Protein AF-A0A7V9BR42-F1 (afdb_monomer)

Secondary structure (DSSP, 8-state):
-------------HHHHHHHHHHHHHTT-PPPP----HHHHHHHHHHHHHHHHHHHHHHHHHHHHHHHHHSTT---SS--HHHHHHHHHH----SHHHHHHHHHHHHHHHHHHHHHHHHHHHHHHHHHHHHHHT-SGGGSTT--HHHHHHHHHHHS-GGG-SSTT-

Structure (mmCIF, N/CA/C/O backbone):
data_AF-A0A7V9BR42-F1
#
_entry.id   AF-A0A7V9BR42-F1
#
loop_
_atom_site.group_PDB
_atom_site.id
_atom_site.type_symbol
_atom_site.label_atom_id
_atom_site.label_alt_id
_atom_site.label_comp_id
_atom_site.label_asym_id
_atom_site.label_entity_id
_atom_site.label_seq_id
_atom_site.pdbx_PDB_ins_code
_atom_site.Cartn_x
_atom_site.Cartn_y
_atom_site.Cartn_z
_atom_site.occupancy
_atom_site.B_iso_or_equiv
_atom_site.auth_seq_id
_atom_site.auth_comp_id
_atom_site.auth_asym_id
_atom_site.auth_atom_id
_atom_site.pdbx_PDB_model_num
ATOM 1 N N . MET A 1 1 ? 36.605 34.812 -10.909 1.00 37.91 1 MET A N 1
ATOM 2 C CA . MET A 1 1 ? 36.273 33.562 -11.626 1.00 37.91 1 MET A CA 1
ATOM 3 C C . MET A 1 1 ? 35.391 32.730 -10.711 1.00 37.91 1 MET A C 1
ATOM 5 O O . MET A 1 1 ? 35.832 32.414 -9.617 1.00 37.91 1 MET A O 1
ATOM 9 N N . ARG A 1 2 ? 34.124 32.494 -11.071 1.00 37.53 2 ARG A N 1
ATOM 10 C CA . ARG A 1 2 ? 33.211 31.653 -10.279 1.00 37.53 2 ARG A CA 1
ATOM 11 C C . ARG A 1 2 ? 33.399 30.205 -10.721 1.00 37.53 2 ARG A C 1
ATOM 13 O O . ARG A 1 2 ? 33.076 29.878 -11.857 1.00 37.53 2 ARG A O 1
ATOM 20 N N . GLU A 1 3 ? 33.944 29.373 -9.842 1.00 40.84 3 GLU A N 1
ATOM 21 C CA . GLU A 1 3 ? 34.016 27.928 -10.050 1.00 40.84 3 GLU A CA 1
ATOM 22 C C . GLU A 1 3 ? 32.605 27.335 -10.044 1.00 40.84 3 GLU A C 1
ATOM 24 O O . GLU A 1 3 ? 31.867 27.430 -9.060 1.00 40.84 3 GLU A O 1
ATOM 29 N N . LEU A 1 4 ? 32.221 26.728 -11.165 1.00 46.78 4 LEU A N 1
ATOM 30 C CA . LEU A 1 4 ? 31.007 25.932 -11.258 1.00 46.78 4 LEU A CA 1
ATOM 31 C C . LEU A 1 4 ? 31.305 24.559 -10.648 1.00 46.78 4 LEU A C 1
ATOM 33 O O . LEU A 1 4 ? 31.959 23.709 -11.249 1.00 46.78 4 LEU A O 1
ATOM 37 N N . SER A 1 5 ? 30.868 24.382 -9.402 1.00 48.34 5 SER A N 1
ATOM 38 C CA . SER A 1 5 ? 31.001 23.130 -8.660 1.00 48.34 5 SER A CA 1
ATOM 39 C C . SER A 1 5 ? 30.20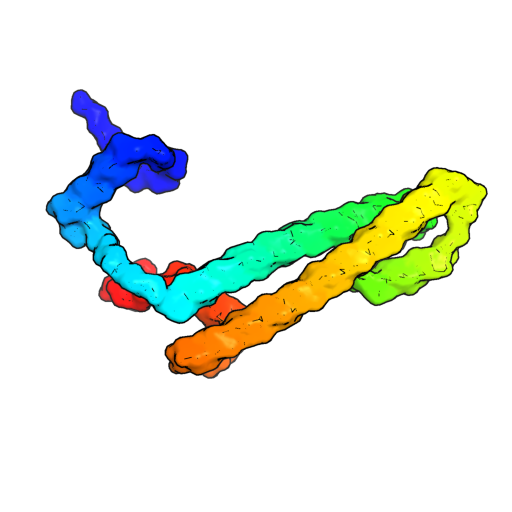0 22.009 -9.330 1.00 48.34 5 SER A C 1
ATOM 41 O O . SER A 1 5 ? 29.009 22.159 -9.601 1.00 48.34 5 SER A O 1
ATOM 43 N 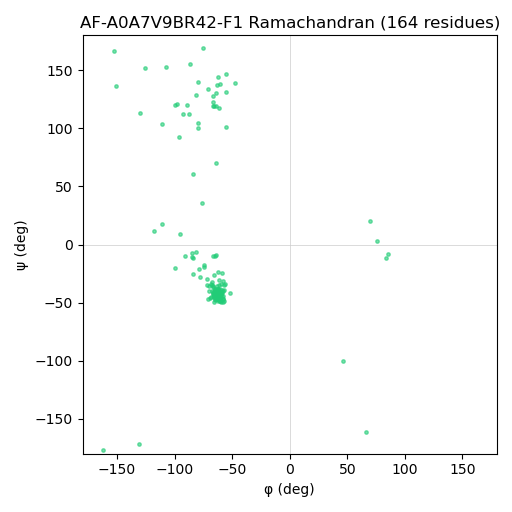N . ARG A 1 6 ? 30.845 20.853 -9.537 1.00 48.53 6 ARG A N 1
ATOM 44 C CA . ARG A 1 6 ? 30.272 19.604 -10.081 1.00 48.53 6 ARG A CA 1
ATOM 45 C C . ARG A 1 6 ? 29.421 18.843 -9.046 1.00 48.53 6 ARG A C 1
ATOM 47 O O . ARG A 1 6 ? 29.470 17.620 -8.967 1.00 48.53 6 ARG A O 1
ATOM 54 N N . GLY A 1 7 ? 28.706 19.556 -8.181 1.00 42.53 7 GLY A N 1
ATOM 55 C CA . GLY A 1 7 ? 27.894 18.971 -7.115 1.00 42.53 7 GLY A CA 1
ATOM 56 C C . GLY A 1 7 ? 26.424 18.925 -7.513 1.00 42.53 7 GLY A C 1
ATOM 57 O O . GLY A 1 7 ? 25.827 19.973 -7.743 1.00 42.53 7 GLY A O 1
ATOM 58 N N . GLY A 1 8 ? 25.835 17.725 -7.558 1.00 51.38 8 GLY A N 1
ATOM 59 C CA . GLY A 1 8 ? 24.421 17.469 -7.863 1.00 51.38 8 GLY A CA 1
ATOM 60 C C . GLY A 1 8 ? 23.453 18.060 -6.835 1.00 51.38 8 GLY A C 1
ATOM 61 O O . GLY A 1 8 ? 22.810 17.343 -6.072 1.00 51.38 8 GLY A O 1
ATOM 62 N N . ARG A 1 9 ? 23.341 19.386 -6.803 1.00 46.53 9 ARG A N 1
ATOM 63 C CA . ARG A 1 9 ? 22.352 20.116 -6.015 1.00 46.53 9 ARG A CA 1
ATOM 64 C C . ARG A 1 9 ? 21.201 20.460 -6.955 1.00 46.53 9 ARG A C 1
ATOM 66 O O . ARG A 1 9 ? 21.428 21.095 -7.977 1.00 46.53 9 ARG A O 1
ATOM 73 N N . ARG A 1 10 ? 19.983 20.002 -6.633 1.00 49.81 10 ARG A N 1
ATOM 74 C CA . ARG A 1 10 ? 18.762 20.282 -7.413 1.00 49.81 10 ARG A CA 1
ATOM 75 C C . ARG A 1 10 ? 18.596 21.795 -7.567 1.00 49.81 10 ARG A C 1
ATOM 77 O O . ARG A 1 10 ? 18.182 22.467 -6.624 1.00 49.81 10 ARG A O 1
ATOM 84 N N . LYS A 1 11 ? 18.957 22.309 -8.737 1.00 48.50 11 LYS A N 1
ATOM 85 C CA . LYS A 1 11 ? 18.867 23.712 -9.118 1.00 48.50 11 LYS A CA 1
ATOM 86 C C . LYS A 1 11 ? 18.167 23.724 -10.475 1.00 48.50 11 LYS A C 1
ATOM 88 O O . LYS A 1 11 ? 18.645 23.100 -11.416 1.00 48.50 11 LYS A O 1
ATOM 93 N N . ASN A 1 12 ? 16.953 24.271 -10.491 1.00 54.38 12 ASN A N 1
ATOM 94 C CA . ASN A 1 12 ? 15.955 24.059 -11.547 1.00 54.38 12 ASN A CA 1
ATOM 95 C C . ASN A 1 12 ? 15.703 25.324 -12.390 1.00 54.38 12 ASN A C 1
ATOM 97 O O . ASN A 1 12 ? 14.663 25.420 -13.039 1.00 54.38 12 ASN A O 1
ATOM 101 N N . ASP A 1 13 ? 16.587 26.323 -12.362 1.00 66.56 13 ASP A N 1
ATOM 102 C CA . ASP A 1 13 ? 16.454 27.497 -13.220 1.00 66.56 13 ASP A CA 1
ATOM 103 C C . ASP A 1 13 ? 16.954 27.210 -14.644 1.00 66.56 13 ASP A C 1
ATOM 105 O O . ASP A 1 13 ? 17.951 26.524 -14.867 1.00 66.56 13 ASP A O 1
ATOM 109 N N . VAL A 1 14 ? 16.216 27.731 -15.630 1.00 54.91 14 VAL A N 1
ATOM 110 C CA . VAL A 1 14 ? 16.399 27.456 -17.068 1.00 54.91 14 VAL A CA 1
ATOM 111 C C . VAL A 1 14 ? 17.821 27.773 -17.544 1.00 54.91 14 VAL A C 1
ATOM 113 O O . VAL A 1 14 ? 18.352 27.076 -18.406 1.00 54.91 14 VAL A O 1
ATOM 116 N N . ILE A 1 15 ? 18.449 28.798 -16.959 1.00 65.06 15 ILE A N 1
ATOM 117 C CA . ILE A 1 15 ? 19.809 29.227 -17.302 1.00 65.06 15 ILE A CA 1
ATOM 118 C C . ILE A 1 15 ? 20.836 28.182 -16.854 1.00 65.06 15 ILE A C 1
ATOM 120 O O . ILE A 1 15 ? 21.680 27.786 -17.657 1.00 65.06 15 ILE A O 1
ATOM 124 N N . ASP A 1 16 ? 20.734 27.674 -15.624 1.00 68.25 16 ASP A N 1
ATOM 125 C CA . ASP A 1 16 ? 21.635 26.630 -15.128 1.00 68.25 16 ASP A CA 1
ATOM 126 C C . ASP A 1 16 ? 21.407 25.294 -15.855 1.00 68.25 16 ASP A C 1
ATOM 128 O O . ASP A 1 16 ? 22.369 24.581 -16.143 1.00 68.25 16 ASP A O 1
ATOM 132 N N . ALA A 1 17 ? 20.163 24.975 -16.236 1.00 62.31 17 ALA A N 1
ATOM 133 C CA . ALA A 1 17 ? 19.859 23.794 -17.046 1.00 62.31 17 ALA A CA 1
ATOM 134 C C . ALA A 1 17 ? 20.491 23.871 -18.448 1.00 62.31 17 ALA A C 1
ATOM 136 O O . ALA A 1 17 ? 21.108 22.905 -18.902 1.00 62.31 17 ALA A O 1
ATOM 137 N N . ALA A 1 18 ? 20.389 25.025 -19.118 1.00 65.69 18 ALA A N 1
ATOM 138 C CA . ALA A 1 18 ? 21.005 25.252 -20.425 1.00 65.69 18 ALA A CA 1
ATOM 139 C C . ALA A 1 18 ? 22.541 25.266 -20.343 1.00 65.69 18 ALA A C 1
ATOM 141 O O . ALA A 1 18 ? 23.212 24.690 -21.204 1.00 65.69 18 ALA A O 1
ATOM 142 N N . ALA A 1 19 ? 23.106 25.865 -19.291 1.00 68.94 19 ALA A N 1
ATOM 143 C CA . ALA A 1 19 ? 24.544 25.863 -19.046 1.00 68.94 19 ALA A CA 1
ATOM 144 C C . ALA A 1 19 ? 25.073 24.445 -18.773 1.00 68.94 19 ALA A C 1
ATOM 146 O O . ALA A 1 19 ? 26.044 24.028 -19.401 1.00 68.94 19 ALA A O 1
ATOM 147 N N . ALA A 1 20 ? 24.409 23.669 -17.911 1.00 63.91 20 ALA A N 1
ATOM 148 C CA . ALA A 1 20 ? 24.774 22.281 -17.633 1.00 63.91 20 ALA A CA 1
ATOM 149 C C . ALA A 1 20 ? 24.662 21.390 -18.881 1.00 63.91 20 ALA A C 1
ATOM 151 O O . ALA A 1 20 ? 25.559 20.589 -19.141 1.00 63.91 20 ALA A O 1
ATOM 152 N N . ALA A 1 21 ? 23.605 21.560 -19.684 1.00 62.66 21 ALA A N 1
ATOM 153 C CA . ALA A 1 21 ? 23.437 20.839 -20.945 1.00 62.66 21 ALA A CA 1
ATOM 154 C C . ALA A 1 21 ? 24.542 21.182 -21.956 1.00 62.66 21 ALA A C 1
ATOM 156 O O . ALA A 1 21 ? 25.097 20.287 -22.588 1.00 62.66 21 ALA A O 1
ATOM 157 N N . SER A 1 22 ? 24.902 22.464 -22.068 1.00 66.06 22 SER A N 1
ATOM 158 C CA . SER A 1 22 ? 25.955 22.928 -22.980 1.00 66.06 22 SER A CA 1
ATOM 159 C C . SER A 1 22 ? 27.333 22.415 -22.560 1.00 66.06 22 SER A C 1
ATOM 161 O O . SER A 1 22 ? 28.097 21.950 -23.400 1.00 66.06 22 SER A O 1
ATOM 163 N N . VAL A 1 23 ? 27.637 22.435 -21.258 1.00 70.06 23 VAL A N 1
ATOM 164 C CA . VAL A 1 23 ? 28.885 21.883 -20.704 1.00 70.06 23 VAL A CA 1
ATOM 165 C C . VAL A 1 23 ? 28.964 20.371 -20.924 1.00 70.06 23 VAL A C 1
ATOM 167 O O . VAL A 1 23 ? 30.007 19.883 -21.350 1.00 70.06 23 VAL A O 1
ATOM 170 N N . ALA A 1 24 ? 27.873 19.631 -20.700 1.00 61.41 24 ALA A N 1
ATOM 171 C CA . ALA A 1 24 ? 27.836 18.193 -20.967 1.00 61.41 24 ALA A CA 1
ATOM 172 C C . ALA A 1 24 ? 28.016 17.882 -22.465 1.00 61.41 24 ALA A C 1
ATOM 174 O O . ALA A 1 24 ? 28.773 16.983 -22.819 1.00 61.41 24 ALA A O 1
ATOM 175 N N . ALA A 1 25 ? 27.375 18.653 -23.351 1.00 63.56 25 ALA A N 1
ATOM 176 C CA . ALA A 1 25 ? 27.495 18.488 -24.802 1.00 63.56 25 ALA A CA 1
ATOM 177 C C . ALA A 1 25 ? 28.911 18.772 -25.314 1.00 63.56 25 ALA A C 1
ATOM 179 O O . ALA A 1 25 ? 29.443 17.996 -26.103 1.00 63.56 25 ALA A O 1
ATOM 180 N N . LEU A 1 26 ? 29.541 19.845 -24.832 1.00 70.38 26 LEU A N 1
ATOM 181 C CA . LEU A 1 26 ? 30.905 20.218 -25.214 1.00 70.38 26 LEU A CA 1
ATOM 182 C C . LEU A 1 26 ? 31.967 19.284 -24.614 1.00 70.38 26 LEU A C 1
ATOM 184 O O . LEU A 1 26 ? 33.017 19.094 -25.219 1.00 70.38 26 LEU A O 1
ATOM 188 N N . GLY A 1 27 ? 31.700 18.696 -23.444 1.00 67.31 27 GLY A N 1
ATOM 189 C CA . GLY A 1 27 ? 32.598 17.751 -22.774 1.00 67.31 27 GLY A CA 1
ATOM 190 C C . GLY A 1 27 ? 32.530 16.313 -23.297 1.00 67.31 27 GLY A C 1
ATOM 191 O O . GLY A 1 27 ? 33.325 15.489 -22.863 1.00 67.31 27 GLY A O 1
ATOM 192 N N . GLY A 1 28 ? 31.596 15.995 -24.202 1.00 61.41 28 GLY A N 1
ATOM 193 C CA . GLY A 1 28 ? 31.358 14.620 -24.665 1.00 61.41 28 GLY A CA 1
ATOM 194 C C . GLY A 1 28 ? 30.593 13.736 -23.668 1.00 61.41 28 GLY A C 1
ATOM 195 O O . GLY A 1 28 ? 30.325 12.576 -23.967 1.00 61.41 28 GLY A O 1
ATOM 196 N N . ASP A 1 29 ? 30.178 14.296 -22.530 1.00 59.62 29 ASP A N 1
ATOM 197 C CA . ASP A 1 29 ? 29.438 13.623 -21.452 1.00 59.62 29 ASP A CA 1
ATOM 198 C C . ASP A 1 29 ? 27.911 13.810 -21.575 1.00 59.62 29 ASP A C 1
ATOM 200 O O . ASP A 1 29 ? 27.140 13.494 -20.661 1.00 59.62 29 ASP A O 1
ATOM 204 N N . ALA A 1 30 ? 27.436 14.366 -22.693 1.00 59.38 30 ALA A N 1
ATOM 205 C CA . ALA A 1 30 ? 26.011 14.512 -22.943 1.00 59.38 30 ALA A CA 1
ATOM 206 C C . ALA A 1 30 ? 25.350 13.140 -23.089 1.00 59.38 30 ALA A C 1
ATOM 208 O O . ALA A 1 30 ? 25.629 12.369 -24.008 1.00 59.38 30 ALA A O 1
ATOM 209 N N . ASN A 1 31 ? 24.395 12.865 -22.201 1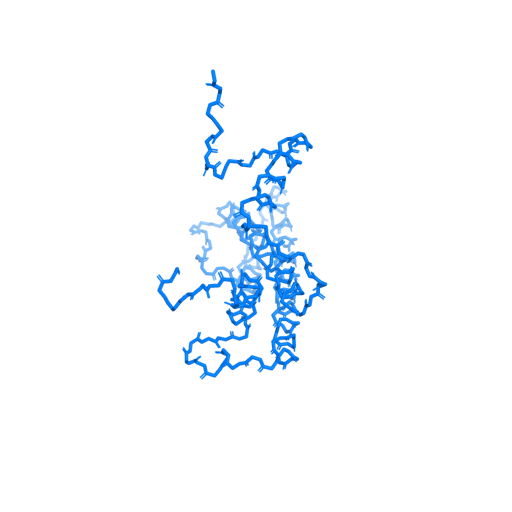.00 58.66 31 ASN A N 1
ATOM 210 C CA . ASN A 1 31 ? 23.522 11.712 -22.346 1.00 58.66 31 ASN A CA 1
ATOM 211 C C . ASN A 1 31 ? 22.672 11.875 -23.609 1.00 58.66 31 ASN A C 1
ATOM 213 O O . ASN A 1 31 ? 21.872 12.805 -23.709 1.00 58.66 31 ASN A O 1
ATOM 217 N N . VAL A 1 32 ? 22.810 10.940 -24.550 1.00 62.66 32 VAL A N 1
ATOM 218 C CA . VAL A 1 32 ? 21.953 10.888 -25.739 1.00 62.66 32 VAL A CA 1
ATOM 219 C C . VAL A 1 32 ? 20.505 10.688 -25.289 1.00 62.66 32 VAL A C 1
ATOM 221 O O . VAL A 1 32 ? 20.174 9.656 -24.695 1.00 62.66 32 VAL A O 1
ATOM 224 N N . VAL A 1 33 ? 19.650 11.669 -25.585 1.00 61.94 33 VAL A N 1
ATOM 225 C CA . VAL A 1 33 ? 18.198 11.558 -25.409 1.00 61.94 33 VAL A CA 1
ATOM 226 C C . VAL A 1 33 ? 17.693 10.517 -26.394 1.00 61.94 33 VAL A C 1
ATOM 228 O O . VAL A 1 33 ? 17.915 10.643 -27.597 1.00 61.94 33 VAL A O 1
ATOM 231 N N . VAL A 1 34 ? 17.034 9.478 -25.891 1.00 63.12 34 VAL A N 1
ATOM 232 C CA . VAL A 1 34 ? 16.440 8.436 -26.731 1.00 63.12 34 VAL A CA 1
ATOM 233 C C . VAL A 1 34 ? 14.975 8.274 -26.406 1.00 63.12 34 VAL A C 1
ATOM 235 O O . VAL A 1 34 ? 14.547 8.601 -25.301 1.00 63.12 34 VAL A O 1
ATOM 238 N N . ALA A 1 35 ? 14.230 7.833 -27.420 1.00 69.44 35 ALA A N 1
ATOM 239 C CA . ALA A 1 35 ? 12.815 7.541 -27.324 1.00 69.44 35 ALA A CA 1
ATOM 240 C C . ALA A 1 35 ? 12.520 6.690 -26.085 1.00 69.44 35 ALA A C 1
ATOM 242 O O . ALA A 1 35 ? 13.280 5.783 -25.737 1.00 69.44 35 ALA A O 1
ATOM 243 N N . GLU A 1 36 ? 11.419 7.025 -25.421 1.00 78.94 36 GLU A N 1
ATOM 244 C CA . GLU A 1 36 ? 10.944 6.287 -24.261 1.00 78.94 36 GLU A CA 1
ATOM 245 C C . GLU A 1 36 ? 10.651 4.831 -24.644 1.00 78.94 36 GLU A C 1
ATOM 247 O O . GLU A 1 36 ? 10.100 4.554 -25.710 1.00 78.94 36 GLU A O 1
ATOM 252 N N . ASP A 1 37 ? 11.035 3.902 -23.768 1.00 85.88 37 ASP A N 1
ATOM 253 C CA . ASP A 1 37 ? 10.882 2.463 -23.972 1.00 85.88 37 ASP A CA 1
ATOM 254 C C . ASP A 1 37 ? 10.251 1.787 -22.738 1.00 85.88 37 ASP A C 1
ATOM 256 O O . ASP A 1 37 ? 9.813 2.440 -21.782 1.00 85.88 37 ASP A O 1
ATOM 260 N N . LEU A 1 38 ? 10.210 0.451 -22.734 1.00 89.81 38 LEU A N 1
ATOM 261 C CA . LEU A 1 38 ? 9.661 -0.330 -21.621 1.00 89.81 38 LEU A CA 1
ATOM 262 C C . LEU A 1 38 ? 10.376 -0.058 -20.285 1.00 89.81 38 LEU A C 1
ATOM 264 O O . LEU A 1 38 ? 9.765 -0.214 -19.228 1.00 89.81 38 LEU A O 1
ATOM 268 N N . THR A 1 39 ? 11.637 0.391 -20.285 1.00 89.88 39 THR A N 1
ATOM 269 C CA . THR A 1 39 ? 12.330 0.779 -19.048 1.00 89.88 39 THR A CA 1
ATOM 270 C C . THR A 1 39 ? 11.750 2.067 -18.463 1.00 89.88 39 THR A C 1
ATOM 272 O O . THR A 1 39 ? 11.588 2.157 -17.244 1.00 89.88 39 THR A O 1
ATOM 275 N N . THR A 1 40 ? 11.331 3.021 -19.300 1.00 90.81 40 THR A N 1
ATOM 276 C CA . THR A 1 40 ? 10.599 4.216 -18.849 1.00 90.81 40 THR A CA 1
ATOM 277 C C . THR A 1 40 ? 9.256 3.831 -18.230 1.00 90.81 40 THR A C 1
ATOM 279 O O . THR A 1 40 ? 8.933 4.295 -17.136 1.00 90.81 40 THR A O 1
ATOM 282 N N . VAL A 1 41 ? 8.509 2.916 -18.858 1.00 92.75 41 VAL A N 1
ATOM 283 C CA . VAL A 1 41 ? 7.244 2.397 -18.302 1.00 92.75 41 VAL A CA 1
ATOM 284 C C . VAL A 1 41 ? 7.470 1.760 -16.927 1.00 92.75 41 VAL A C 1
ATOM 286 O O . VAL A 1 41 ? 6.755 2.066 -15.971 1.00 92.75 41 VAL A O 1
ATOM 289 N N . LEU A 1 42 ? 8.498 0.917 -16.790 1.00 94.31 42 LEU A N 1
ATOM 290 C CA . LEU A 1 42 ? 8.844 0.280 -15.516 1.00 94.31 42 LEU A CA 1
ATOM 291 C C . LEU A 1 42 ? 9.229 1.297 -14.435 1.00 94.31 42 LEU A C 1
ATOM 293 O O . LEU A 1 42 ? 8.843 1.118 -13.280 1.00 94.31 42 LEU A O 1
ATOM 297 N N . ALA A 1 43 ? 9.939 2.371 -14.793 1.00 91.75 43 ALA A N 1
ATOM 298 C CA . ALA A 1 43 ? 10.286 3.440 -13.859 1.00 91.75 43 ALA A CA 1
ATOM 299 C C . ALA A 1 43 ? 9.038 4.165 -13.328 1.00 91.75 43 ALA A C 1
ATOM 301 O O . ALA A 1 43 ? 8.914 4.359 -12.118 1.00 91.75 43 ALA A O 1
ATOM 302 N N . LEU A 1 44 ? 8.091 4.499 -14.211 1.00 94.38 44 LEU A N 1
ATOM 303 C CA . LEU A 1 44 ? 6.830 5.148 -13.835 1.00 94.38 44 LEU A CA 1
ATOM 304 C C . LEU A 1 44 ? 5.976 4.256 -12.923 1.00 94.38 44 LEU A C 1
ATOM 306 O O . LEU A 1 44 ? 5.431 4.721 -11.917 1.00 94.38 44 LEU A O 1
ATOM 310 N N . LEU A 1 45 ? 5.872 2.964 -13.246 1.00 96.31 45 LEU A N 1
ATOM 311 C CA . LEU A 1 45 ? 5.125 2.002 -12.433 1.00 96.31 45 LEU A CA 1
ATOM 312 C C . LEU A 1 45 ? 5.771 1.787 -11.057 1.00 96.31 45 LEU A C 1
ATOM 314 O O . LEU A 1 45 ? 5.054 1.709 -10.055 1.00 96.31 45 LEU A O 1
ATOM 318 N N . ASP A 1 46 ? 7.103 1.716 -10.989 1.00 95.50 46 ASP A N 1
ATOM 319 C CA . ASP A 1 46 ? 7.836 1.580 -9.727 1.00 95.50 46 ASP A CA 1
ATOM 320 C C . ASP A 1 46 ? 7.671 2.819 -8.839 1.00 95.50 46 ASP A C 1
ATOM 322 O O . ASP A 1 46 ? 7.333 2.684 -7.662 1.00 95.50 46 ASP A O 1
ATOM 326 N N . GLU A 1 47 ? 7.802 4.025 -9.401 1.00 95.56 47 GLU A N 1
ATOM 327 C CA . GLU A 1 47 ? 7.577 5.275 -8.668 1.00 95.56 47 GLU A CA 1
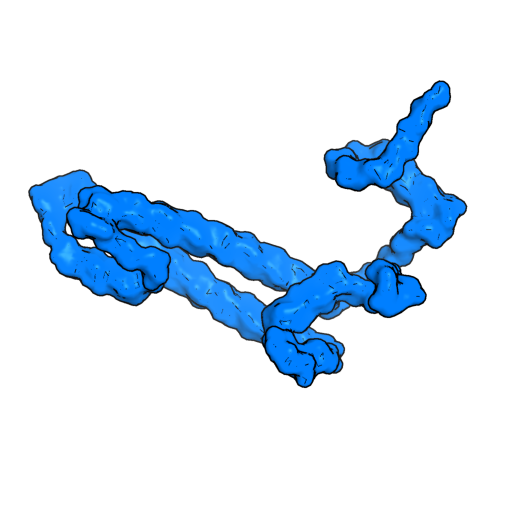ATOM 328 C C . GLU A 1 47 ? 6.136 5.373 -8.153 1.00 95.56 47 GLU A C 1
ATOM 330 O O . GLU A 1 47 ? 5.891 5.698 -6.985 1.00 95.56 47 GLU A O 1
ATOM 335 N N . ARG A 1 48 ? 5.152 5.024 -8.991 1.00 97.38 48 ARG A N 1
ATOM 336 C CA . ARG A 1 48 ? 3.750 4.980 -8.568 1.00 97.38 48 ARG A CA 1
ATOM 337 C C . ARG A 1 48 ? 3.539 3.987 -7.425 1.00 97.38 48 ARG A C 1
ATOM 339 O O . ARG A 1 48 ? 2.783 4.282 -6.494 1.00 97.38 48 ARG A O 1
ATOM 346 N N . ARG A 1 49 ? 4.185 2.822 -7.485 1.00 97.44 49 ARG A N 1
ATOM 347 C CA . ARG A 1 49 ? 4.104 1.797 -6.442 1.00 97.44 49 ARG A CA 1
ATOM 348 C C . ARG A 1 49 ? 4.737 2.274 -5.133 1.00 97.44 49 ARG A C 1
ATOM 350 O O . ARG A 1 49 ? 4.116 2.092 -4.087 1.00 97.44 49 ARG A O 1
ATOM 357 N N . ASP A 1 50 ? 5.902 2.918 -5.184 1.00 96.88 50 ASP A N 1
ATOM 358 C CA . ASP A 1 50 ? 6.584 3.487 -4.010 1.00 96.88 50 ASP A CA 1
ATOM 359 C C . ASP A 1 50 ? 5.720 4.555 -3.324 1.00 96.88 50 ASP A C 1
ATOM 361 O O . ASP A 1 50 ? 5.501 4.508 -2.109 1.00 96.88 50 ASP A O 1
ATOM 365 N N . ASN A 1 51 ? 5.127 5.455 -4.111 1.00 97.75 51 ASN A N 1
ATOM 366 C CA . ASN A 1 51 ? 4.201 6.468 -3.605 1.00 97.75 51 ASN A CA 1
ATOM 367 C C . ASN A 1 51 ? 2.978 5.849 -2.912 1.00 97.75 51 AS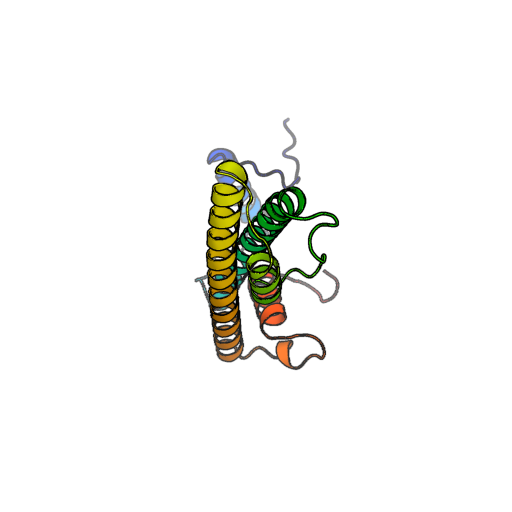N A C 1
ATOM 369 O O . ASN A 1 51 ? 2.554 6.311 -1.847 1.00 97.75 51 ASN A O 1
ATOM 373 N N . LEU A 1 52 ? 2.425 4.778 -3.485 1.00 98.06 52 LEU A N 1
ATOM 374 C CA . LEU A 1 52 ? 1.274 4.084 -2.917 1.00 98.06 52 LEU A CA 1
ATOM 375 C C . LEU A 1 52 ? 1.629 3.295 -1.646 1.00 98.06 52 LEU A C 1
ATOM 377 O O . LEU A 1 52 ? 0.825 3.266 -0.715 1.00 98.06 52 LEU A O 1
ATOM 381 N N . ILE A 1 53 ? 2.829 2.711 -1.557 1.00 98.25 53 ILE A N 1
ATOM 382 C CA . ILE A 1 53 ? 3.333 2.103 -0.314 1.00 98.25 53 ILE A CA 1
ATOM 383 C C . ILE A 1 53 ? 3.431 3.160 0.782 1.00 98.25 53 ILE A C 1
ATOM 385 O O . ILE A 1 53 ? 2.915 2.951 1.878 1.00 98.25 53 ILE A O 1
ATOM 389 N N . ALA A 1 54 ? 4.026 4.317 0.484 1.00 98.31 54 ALA A N 1
ATOM 390 C CA . ALA A 1 54 ? 4.137 5.402 1.453 1.00 98.31 54 ALA A CA 1
ATOM 391 C C . ALA A 1 54 ? 2.755 5.894 1.921 1.00 98.31 54 ALA A C 1
ATOM 393 O O . ALA A 1 54 ? 2.547 6.121 3.114 1.00 98.31 54 ALA A O 1
ATOM 394 N N . GLN A 1 55 ? 1.789 6.018 1.003 1.00 98.06 55 GLN A N 1
ATOM 395 C CA . GLN A 1 55 ? 0.403 6.338 1.349 1.00 98.06 55 GLN A CA 1
ATOM 396 C C . GLN A 1 55 ? -0.209 5.276 2.265 1.00 98.06 55 GLN A C 1
ATOM 398 O O . GLN A 1 55 ? -0.765 5.619 3.306 1.00 98.06 55 GLN A O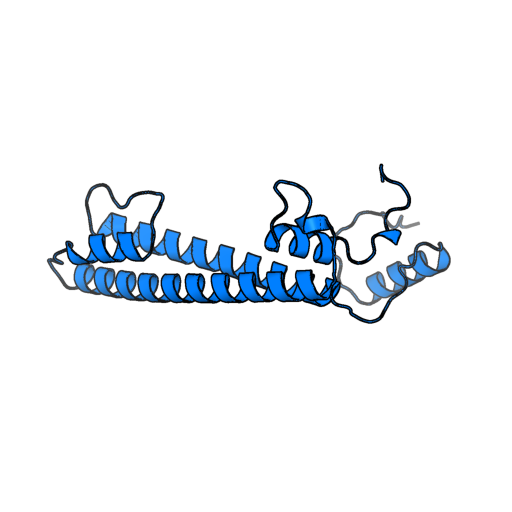 1
ATOM 403 N N . ARG A 1 56 ? -0.071 3.995 1.919 1.00 98.12 56 ARG A N 1
ATOM 404 C CA . ARG A 1 56 ? -0.588 2.883 2.720 1.00 98.12 56 ARG A CA 1
ATOM 405 C C . ARG A 1 56 ? -0.013 2.881 4.136 1.00 98.12 56 ARG A C 1
ATOM 407 O O . ARG A 1 56 ? -0.765 2.724 5.093 1.00 98.12 56 ARG A O 1
ATOM 414 N N . THR A 1 57 ? 1.293 3.097 4.283 1.00 98.06 57 THR A N 1
ATOM 415 C CA . THR A 1 57 ? 1.945 3.197 5.597 1.00 98.06 57 THR A CA 1
ATOM 416 C C . THR A 1 57 ? 1.365 4.346 6.419 1.00 98.06 57 THR A C 1
ATOM 418 O O . THR A 1 57 ? 1.079 4.168 7.601 1.00 98.06 57 THR A O 1
ATOM 421 N N . ARG A 1 58 ? 1.112 5.510 5.802 1.00 98.38 58 ARG A N 1
ATOM 422 C CA . ARG A 1 58 ? 0.445 6.628 6.490 1.00 98.38 58 ARG A CA 1
ATOM 423 C C . ARG A 1 58 ? -0.957 6.254 6.974 1.00 98.38 58 ARG A C 1
ATOM 425 O O . ARG A 1 58 ? -1.280 6.569 8.115 1.00 98.38 58 ARG A O 1
ATOM 432 N N . LEU A 1 59 ? -1.753 5.566 6.154 1.00 98.50 59 LEU A N 1
ATOM 433 C CA . LEU A 1 59 ? -3.099 5.118 6.539 1.00 98.50 59 LEU A CA 1
ATOM 434 C C . LEU A 1 59 ? -3.062 4.142 7.722 1.00 98.50 59 LEU A C 1
ATOM 436 O O . LEU A 1 59 ? -3.825 4.295 8.673 1.00 98.50 59 LEU A O 1
ATOM 440 N N . ILE A 1 60 ? -2.138 3.178 7.702 1.00 97.88 60 ILE A N 1
ATOM 441 C CA . ILE A 1 60 ? -1.953 2.225 8.806 1.00 97.88 60 ILE A CA 1
ATOM 442 C C . ILE A 1 60 ? -1.544 2.953 10.089 1.00 97.88 60 ILE A C 1
ATOM 444 O O . ILE A 1 60 ? -2.126 2.708 11.143 1.00 97.88 60 ILE A O 1
ATOM 448 N N . ASN A 1 61 ? -0.610 3.900 10.010 1.00 97.50 61 ASN A N 1
ATOM 449 C CA . ASN A 1 61 ? -0.176 4.668 11.178 1.00 97.50 61 ASN A CA 1
ATOM 450 C C . ASN A 1 61 ? -1.310 5.513 11.780 1.00 97.50 61 ASN A C 1
ATOM 452 O O . ASN A 1 61 ? -1.441 5.582 13.003 1.00 97.50 61 ASN A O 1
ATOM 456 N N . GLN A 1 62 ? -2.155 6.118 10.940 1.00 97.75 62 GLN A N 1
ATOM 457 C CA . GLN A 1 62 ? -3.355 6.829 11.396 1.00 97.75 62 GLN A CA 1
ATOM 458 C C . GLN A 1 62 ? -4.345 5.876 12.071 1.00 97.75 62 GLN A C 1
ATOM 460 O O . GLN A 1 62 ? -4.862 6.178 13.146 1.00 97.75 62 GLN A O 1
ATOM 465 N N . LEU A 1 63 ? -4.551 4.688 11.500 1.00 97.56 63 LEU A N 1
ATOM 466 C CA . LEU A 1 63 ? -5.409 3.668 12.091 1.00 97.56 63 LEU A CA 1
ATOM 467 C C . LEU A 1 63 ? -4.882 3.202 13.456 1.00 97.56 63 LEU A C 1
ATOM 469 O O . LEU A 1 63 ? -5.661 3.092 14.399 1.00 97.56 63 LEU A O 1
ATOM 473 N N . HIS A 1 64 ? -3.569 3.002 13.606 1.00 96.94 64 HIS A N 1
ATOM 474 C CA . HIS A 1 64 ? -2.958 2.706 14.905 1.00 96.94 64 HIS A CA 1
ATOM 475 C C . HIS A 1 64 ? -3.222 3.797 15.942 1.00 96.94 64 HIS A C 1
ATOM 477 O O . HIS A 1 64 ? -3.480 3.473 17.101 1.00 96.94 64 HIS A O 1
ATOM 483 N N . ALA A 1 65 ? -3.165 5.072 15.548 1.00 95.75 65 ALA A N 1
ATOM 484 C CA . ALA A 1 65 ? -3.462 6.175 16.455 1.00 95.75 65 ALA A CA 1
ATOM 485 C C . ALA A 1 65 ? -4.913 6.113 16.956 1.00 95.75 65 ALA A C 1
ATOM 487 O O . ALA A 1 65 ? -5.131 6.160 18.162 1.00 95.75 65 ALA A O 1
ATOM 488 N N . LEU A 1 66 ? -5.887 5.898 16.062 1.00 95.81 66 LEU A N 1
ATOM 489 C CA . LEU A 1 66 ? -7.291 5.757 16.467 1.00 95.81 66 LEU A CA 1
ATOM 490 C C . LEU A 1 66 ? -7.528 4.510 17.327 1.00 95.81 66 LEU A C 1
ATOM 492 O O . LEU A 1 66 ? -8.304 4.561 18.275 1.00 95.81 66 LEU A O 1
ATOM 496 N N . LEU A 1 67 ? -6.873 3.387 17.024 1.00 94.44 67 LEU A N 1
ATOM 497 C CA . LEU A 1 67 ? -7.043 2.159 17.803 1.00 94.44 67 LEU A CA 1
ATOM 498 C C . LEU A 1 67 ? -6.495 2.301 19.228 1.00 94.44 67 LEU A C 1
ATOM 500 O O . LEU A 1 67 ? -7.122 1.794 20.151 1.00 94.44 67 LEU A O 1
ATOM 504 N N . ARG A 1 68 ? -5.395 3.035 19.446 1.00 93.81 68 ARG A N 1
ATOM 505 C CA . ARG A 1 68 ? -4.882 3.294 20.807 1.00 93.81 68 ARG A CA 1
ATOM 506 C C . ARG A 1 68 ? -5.883 4.026 21.698 1.00 93.81 68 ARG A C 1
ATOM 508 O O . ARG A 1 68 ? -5.949 3.740 22.886 1.00 93.81 68 ARG A O 1
ATOM 515 N N . ASP A 1 69 ? -6.680 4.914 21.120 1.00 91.94 69 ASP A N 1
ATOM 516 C CA . ASP A 1 69 ? -7.706 5.639 21.865 1.00 91.94 69 ASP A CA 1
ATOM 517 C C . ASP A 1 69 ? -9.024 4.848 22.022 1.00 91.94 69 ASP A C 1
ATOM 519 O O . ASP A 1 69 ? -9.920 5.291 22.738 1.00 91.94 69 ASP A O 1
ATOM 523 N N . LEU A 1 70 ? -9.199 3.732 21.300 1.00 91.50 70 LEU A N 1
ATOM 524 C CA . LEU A 1 70 ? -10.404 2.886 21.352 1.00 91.50 70 LEU A CA 1
ATOM 525 C C . LEU A 1 70 ? -10.235 1.639 22.222 1.00 91.50 70 LEU A C 1
ATOM 527 O O . LEU A 1 70 ? -11.236 1.026 22.591 1.00 91.50 70 LEU A O 1
ATOM 531 N N . MET A 1 71 ? -9.001 1.209 22.490 1.00 89.62 71 MET A N 1
ATOM 532 C CA . MET A 1 71 ? -8.746 -0.029 23.221 1.00 89.62 71 MET A CA 1
ATOM 533 C C . MET A 1 71 ? -7.436 0.009 24.021 1.00 89.62 71 MET A C 1
ATOM 535 O O . MET A 1 71 ? -6.392 0.402 23.489 1.00 89.62 71 MET A O 1
ATOM 539 N N . PRO A 1 72 ? -7.456 -0.471 25.278 1.00 82.50 72 PRO A N 1
ATOM 540 C CA . PRO A 1 72 ? -6.247 -0.610 26.076 1.00 82.50 72 PRO A CA 1
ATOM 541 C C . PRO A 1 72 ? -5.292 -1.617 25.419 1.00 82.50 72 PRO A C 1
ATOM 543 O O . PRO A 1 72 ? -5.713 -2.662 24.927 1.00 82.50 72 PRO A O 1
ATOM 546 N N . GLY A 1 73 ? -3.999 -1.286 25.385 1.00 83.50 73 GLY A N 1
ATOM 547 C CA . GLY A 1 73 ? -2.957 -2.109 24.752 1.00 83.50 73 GLY A CA 1
ATOM 548 C C . GLY A 1 73 ? -2.794 -1.916 23.237 1.00 83.50 73 GLY A C 1
ATOM 549 O O . GLY A 1 73 ? -1.776 -2.329 22.687 1.00 83.50 73 GLY A O 1
ATOM 550 N N . GLY A 1 74 ? -3.725 -1.230 22.562 1.00 86.62 74 GLY A N 1
ATOM 551 C CA . GLY A 1 74 ? -3.632 -0.942 21.128 1.00 86.62 74 GLY A CA 1
ATOM 552 C C . GLY A 1 74 ? -3.710 -2.184 20.226 1.00 86.62 74 GLY A C 1
ATOM 553 O O . GLY A 1 74 ? -4.197 -3.241 20.619 1.00 86.62 74 GLY A O 1
ATOM 554 N N . ALA A 1 75 ? -3.258 -2.038 18.977 1.00 90.88 75 ALA A N 1
ATOM 555 C CA . ALA A 1 75 ? -3.300 -3.094 17.964 1.00 90.88 75 ALA A CA 1
ATOM 556 C C . ALA A 1 75 ? -1.902 -3.674 17.663 1.00 90.88 75 ALA A C 1
ATOM 558 O O . ALA A 1 75 ? -0.918 -2.937 17.781 1.00 90.88 75 ALA A O 1
ATOM 559 N N . PRO A 1 76 ? -1.803 -4.946 17.219 1.00 90.25 76 PRO A N 1
ATOM 560 C CA . PRO A 1 76 ? -0.537 -5.559 16.808 1.00 90.25 76 PRO A CA 1
ATOM 561 C C . PRO A 1 76 ? 0.170 -4.752 15.717 1.00 90.25 76 PRO A C 1
ATOM 563 O O . PRO A 1 76 ? -0.504 -4.197 14.854 1.00 90.25 76 PRO A O 1
ATOM 566 N N . THR A 1 77 ? 1.505 -4.735 15.716 1.00 88.38 77 THR A N 1
ATOM 567 C CA . THR A 1 77 ? 2.324 -3.973 14.749 1.00 88.38 77 THR A CA 1
ATOM 568 C C . THR A 1 77 ? 2.113 -4.413 13.301 1.00 88.38 77 THR A C 1
ATOM 570 O O . THR A 1 77 ? 2.087 -3.574 12.405 1.00 88.38 77 THR A O 1
ATOM 573 N N . ASP A 1 78 ? 1.879 -5.707 13.072 1.00 89.19 78 ASP A N 1
ATOM 574 C CA . ASP A 1 78 ? 1.577 -6.263 11.748 1.00 89.19 78 ASP A CA 1
ATOM 575 C C . ASP A 1 78 ? 0.081 -6.134 11.424 1.00 89.19 78 ASP A C 1
ATOM 577 O O . ASP A 1 78 ? -0.662 -7.108 11.249 1.00 89.19 78 ASP A O 1
ATOM 581 N N . LEU A 1 79 ? -0.392 -4.888 11.384 1.00 93.19 79 LEU A N 1
ATOM 582 C CA . LEU A 1 79 ? -1.808 -4.586 11.240 1.00 93.19 79 LEU A CA 1
ATOM 583 C C . LEU A 1 79 ? -2.267 -4.700 9.783 1.00 93.19 79 LEU A C 1
ATOM 585 O O . LEU A 1 79 ? -2.059 -3.816 8.950 1.00 93.19 79 LEU A O 1
ATOM 589 N N . THR A 1 80 ? -2.973 -5.786 9.478 1.00 95.44 80 THR A N 1
ATOM 590 C CA . THR A 1 80 ? -3.702 -5.923 8.209 1.00 95.44 80 THR A CA 1
ATOM 591 C C . THR A 1 80 ? -5.103 -5.323 8.312 1.00 95.44 80 THR A C 1
ATOM 593 O O . THR A 1 80 ? -5.706 -5.302 9.386 1.00 95.44 80 THR A O 1
ATOM 596 N N . ALA A 1 81 ? -5.688 -4.920 7.179 1.00 96.56 81 ALA A N 1
ATOM 597 C CA . ALA A 1 81 ? -7.075 -4.448 7.137 1.00 96.56 81 ALA A CA 1
ATOM 598 C C . ALA A 1 81 ? -8.081 -5.492 7.665 1.00 96.56 81 ALA A C 1
ATOM 600 O O . ALA A 1 81 ? -9.115 -5.137 8.230 1.00 96.56 81 ALA A O 1
ATOM 601 N N . ALA A 1 82 ? -7.794 -6.788 7.497 1.00 96.88 82 ALA A N 1
ATOM 602 C CA . ALA A 1 82 ? -8.624 -7.868 8.028 1.00 96.88 82 ALA A CA 1
ATOM 603 C C . ALA A 1 82 ? -8.521 -7.965 9.558 1.00 96.88 82 ALA A C 1
ATOM 605 O O . ALA A 1 82 ? -9.546 -8.025 10.236 1.00 96.88 82 ALA A O 1
ATOM 606 N N . VAL A 1 83 ? -7.300 -7.930 10.104 1.00 96.25 83 VAL A N 1
ATOM 607 C CA . VAL A 1 83 ? -7.061 -7.918 11.557 1.00 96.25 83 VAL A CA 1
ATOM 608 C C . VAL A 1 83 ? -7.707 -6.686 12.188 1.00 96.25 83 VAL A C 1
ATOM 610 O O . VAL A 1 83 ? -8.486 -6.830 13.126 1.00 96.25 83 VAL A O 1
ATOM 613 N N . ALA A 1 84 ? -7.475 -5.499 11.624 1.00 96.44 84 ALA A N 1
ATOM 614 C CA . ALA A 1 84 ? -8.071 -4.259 12.107 1.00 96.44 84 ALA A CA 1
ATOM 615 C C . ALA A 1 84 ? -9.603 -4.300 12.086 1.00 96.44 84 ALA A C 1
ATOM 617 O O . ALA A 1 84 ? -10.245 -3.888 13.046 1.00 96.44 84 ALA A O 1
ATOM 618 N N . SER A 1 85 ? -10.202 -4.853 11.027 1.00 97.25 85 SER A N 1
ATOM 619 C CA . SER A 1 85 ? -11.657 -5.012 10.936 1.00 97.25 85 SER A CA 1
ATOM 620 C C . SER A 1 85 ? -12.213 -5.929 12.028 1.00 97.25 85 SER A C 1
ATOM 622 O O . SER A 1 85 ? -13.291 -5.648 12.548 1.00 97.25 85 SER A O 1
ATOM 624 N N . ARG A 1 86 ? -11.500 -7.008 12.385 1.00 96.12 86 ARG A N 1
ATOM 625 C CA . ARG A 1 86 ? -11.898 -7.903 13.486 1.00 96.12 86 ARG A CA 1
ATOM 626 C C . ARG A 1 86 ? -11.792 -7.211 14.841 1.00 96.12 86 ARG A C 1
ATOM 628 O O . ARG A 1 86 ? -12.734 -7.279 15.621 1.00 96.12 86 ARG A O 1
ATOM 635 N N . ILE A 1 87 ? -10.689 -6.504 15.078 1.00 94.75 87 ILE A N 1
ATOM 636 C CA . ILE A 1 87 ? -10.485 -5.703 16.291 1.00 94.75 87 ILE A CA 1
ATOM 637 C C . ILE A 1 87 ? -11.603 -4.661 16.430 1.00 94.75 87 ILE A C 1
ATOM 639 O O . ILE A 1 87 ? -12.262 -4.561 17.458 1.00 94.75 87 ILE A O 1
ATOM 643 N N . LEU A 1 88 ? -11.892 -3.912 15.369 1.00 95.25 88 LEU A N 1
ATOM 644 C CA . LEU A 1 88 ? -12.899 -2.856 15.416 1.00 95.25 88 LEU A CA 1
ATOM 645 C C . LEU A 1 88 ? -14.323 -3.402 15.634 1.00 95.25 88 LEU A C 1
ATOM 647 O O . LEU A 1 88 ? -15.183 -2.707 16.182 1.00 95.25 88 LEU A O 1
ATOM 651 N N . ALA A 1 89 ? -14.592 -4.647 15.231 1.00 95.44 89 ALA A N 1
ATOM 652 C CA . ALA A 1 89 ? -15.873 -5.306 15.469 1.00 95.44 89 ALA A CA 1
ATOM 653 C C . ALA A 1 89 ? -16.123 -5.605 16.960 1.00 95.44 89 ALA A C 1
ATOM 655 O O . ALA A 1 89 ? -17.277 -5.522 17.399 1.00 95.44 89 ALA A O 1
ATOM 656 N N . SER A 1 90 ? -15.071 -5.886 17.742 1.00 93.56 90 SER A N 1
ATOM 657 C CA . SER A 1 90 ? -15.185 -6.145 19.184 1.00 93.56 90 SER A CA 1
ATOM 658 C C . SER A 1 90 ? -15.331 -4.872 20.021 1.00 93.56 90 SER A C 1
ATOM 660 O O . SER A 1 90 ? -15.868 -4.932 21.122 1.00 93.56 90 SER A O 1
ATOM 662 N N . VAL A 1 91 ? -14.929 -3.707 19.501 1.00 93.31 91 VAL A N 1
ATOM 663 C CA . VAL A 1 91 ? -15.072 -2.421 20.205 1.00 93.31 91 VAL A CA 1
ATOM 664 C C . VAL A 1 91 ? -16.552 -2.051 20.360 1.00 93.31 91 VAL A C 1
ATOM 666 O O . VAL A 1 91 ? -17.302 -2.004 19.377 1.00 93.31 91 VAL A O 1
ATOM 669 N N . ARG A 1 92 ? -16.987 -1.740 21.583 1.00 94.06 92 ARG A N 1
ATOM 670 C CA . ARG A 1 92 ? -18.319 -1.199 21.892 1.00 94.06 92 ARG A CA 1
ATOM 671 C C . ARG A 1 92 ? -18.157 0.258 22.342 1.00 94.06 92 ARG A C 1
ATOM 673 O O . ARG A 1 92 ? -17.687 0.460 23.452 1.00 94.06 92 ARG A O 1
ATOM 680 N N . PRO A 1 93 ? -18.469 1.249 21.484 1.00 93.25 93 PRO A N 1
ATOM 681 C CA . PRO A 1 93 ? -18.297 2.649 21.847 1.00 93.25 93 PRO A CA 1
ATOM 682 C C . PRO A 1 93 ? -19.336 3.058 22.900 1.00 93.25 93 PRO A C 1
ATOM 684 O O . PRO A 1 93 ? -20.519 2.758 22.742 1.00 93.25 93 PRO A O 1
ATOM 687 N N . ALA A 1 94 ? -18.897 3.751 23.945 1.00 91.25 94 ALA A N 1
ATOM 688 C CA . ALA A 1 94 ? -19.716 4.213 25.063 1.00 91.25 94 ALA A CA 1
ATOM 689 C C . ALA A 1 94 ? -20.306 5.621 24.850 1.00 91.25 94 ALA A C 1
ATOM 691 O O . ALA A 1 94 ? -21.168 6.050 25.613 1.00 91.25 94 ALA A O 1
ATOM 692 N N . GLY A 1 95 ? -19.877 6.350 23.812 1.00 94.50 95 GLY A N 1
ATOM 693 C CA . GLY A 1 95 ? -20.365 7.703 23.538 1.00 94.50 95 GLY A CA 1
ATOM 694 C C . GLY A 1 95 ? -20.096 8.205 22.120 1.00 94.50 95 GLY A C 1
ATOM 695 O O . GLY A 1 95 ? -19.556 7.493 21.267 1.00 94.50 95 GLY A O 1
ATOM 696 N N . THR A 1 96 ? -20.467 9.463 21.867 1.00 97.31 96 THR A N 1
ATOM 697 C CA . THR A 1 96 ? -20.380 10.094 20.539 1.00 97.31 96 THR A CA 1
ATOM 698 C C . THR A 1 96 ? -18.948 10.141 20.010 1.00 97.31 96 THR A C 1
ATOM 700 O O . THR A 1 96 ? -18.713 9.777 18.863 1.00 97.31 96 THR A O 1
ATOM 703 N N . VAL A 1 97 ? -17.972 10.513 20.847 1.00 96.31 97 VAL A N 1
ATOM 704 C CA . VAL A 1 97 ? -16.556 10.611 20.441 1.00 96.31 97 VAL A CA 1
ATOM 705 C C . VAL A 1 97 ? -16.011 9.256 19.986 1.00 96.31 97 VAL A C 1
ATOM 707 O O . VAL A 1 97 ? -15.418 9.150 18.913 1.00 96.31 97 VAL A O 1
ATOM 710 N N . GLU A 1 98 ? -16.250 8.199 20.761 1.00 95.50 98 GLU A N 1
ATOM 711 C CA . GLU A 1 98 ? -15.806 6.845 20.414 1.00 95.50 98 GLU A CA 1
ATOM 712 C C . GLU A 1 98 ? -16.539 6.295 19.191 1.00 95.50 98 GLU A C 1
ATOM 714 O O . GLU A 1 98 ? -15.939 5.601 18.372 1.00 95.50 98 GLU A O 1
ATOM 719 N N . THR A 1 99 ? -17.818 6.639 19.024 1.00 97.19 99 THR A N 1
ATOM 720 C CA . THR A 1 99 ? -18.599 6.275 17.836 1.00 97.19 99 THR A CA 1
ATOM 721 C C . THR A 1 99 ? -18.009 6.910 16.580 1.00 97.19 99 THR A C 1
ATOM 723 O O . THR A 1 99 ? -17.780 6.209 15.592 1.00 97.19 99 THR A O 1
ATOM 726 N N . THR A 1 100 ? -17.681 8.204 16.635 1.00 98.00 100 THR A N 1
ATOM 727 C CA . THR A 1 100 ? -17.013 8.923 15.543 1.00 98.00 100 THR A CA 1
ATOM 728 C C . THR A 1 100 ? -15.641 8.328 15.252 1.00 98.00 100 THR A C 1
ATOM 730 O O . THR A 1 100 ? -15.334 8.014 14.104 1.00 98.00 100 THR A O 1
ATOM 733 N N . ARG A 1 101 ? -14.828 8.081 16.284 1.00 97.19 101 ARG A N 1
ATOM 734 C CA . ARG A 1 101 ? -13.502 7.470 16.130 1.00 97.19 101 ARG A CA 1
ATOM 735 C C . ARG A 1 101 ? -13.588 6.078 15.500 1.00 97.19 101 ARG A C 1
ATOM 737 O O . ARG A 1 101 ? -12.808 5.749 14.608 1.00 97.19 101 ARG A O 1
ATOM 744 N N . LYS A 1 102 ? -14.572 5.277 15.918 1.00 97.38 102 LYS A N 1
ATOM 745 C CA . LYS A 1 102 ? -14.856 3.969 15.328 1.00 97.38 102 LYS A CA 1
ATOM 746 C C . LYS A 1 102 ? -15.259 4.090 13.858 1.00 97.38 102 LYS A C 1
ATOM 748 O O . LYS A 1 102 ? -14.844 3.248 13.069 1.00 97.38 102 LYS A O 1
ATOM 753 N N . GLN A 1 103 ? -16.033 5.106 13.474 1.00 98.00 103 GLN A N 1
ATOM 754 C CA . GLN A 1 103 ? -16.384 5.336 12.070 1.00 98.00 103 GLN A CA 1
ATOM 755 C C . GLN A 1 103 ? -15.158 5.709 11.229 1.00 98.00 103 GLN A C 1
ATOM 757 O O . GLN A 1 103 ? -14.898 5.032 10.241 1.00 98.00 103 GLN A O 1
ATOM 762 N N . LEU A 1 104 ? -14.347 6.670 11.678 1.00 98.44 104 LEU A N 1
ATOM 763 C CA . LEU A 1 104 ? -13.107 7.052 10.990 1.00 98.44 104 LEU A CA 1
ATOM 764 C C . LEU A 1 104 ? -12.153 5.859 10.819 1.00 98.44 104 LEU A C 1
ATOM 766 O O . LEU A 1 104 ? -11.551 5.675 9.765 1.00 98.44 104 LEU A O 1
ATOM 770 N N . ALA A 1 105 ? -12.055 4.991 11.831 1.00 98.00 105 ALA A N 1
ATOM 771 C CA . ALA A 1 105 ? -11.270 3.766 11.731 1.00 98.00 105 ALA A CA 1
ATOM 772 C C . ALA A 1 105 ? -11.815 2.797 10.660 1.00 98.00 105 ALA A C 1
ATOM 774 O O . ALA A 1 105 ? -11.022 2.141 9.984 1.00 98.00 105 ALA A O 1
ATOM 775 N N . ARG A 1 106 ? -13.142 2.705 10.463 1.00 98.31 106 ARG A N 1
ATOM 776 C CA . ARG A 1 106 ? -13.727 1.911 9.362 1.00 98.31 106 ARG A CA 1
ATOM 777 C C . ARG A 1 106 ? -13.363 2.493 8.000 1.00 98.31 106 ARG A C 1
ATOM 779 O O . ARG A 1 106 ? -13.023 1.720 7.104 1.00 98.31 106 ARG A O 1
ATOM 786 N N . ASP A 1 107 ? -13.408 3.813 7.862 1.00 98.62 107 ASP A N 1
ATOM 787 C CA . ASP A 1 107 ? -13.097 4.500 6.606 1.00 98.62 107 ASP A CA 1
ATOM 788 C C . ASP A 1 107 ? -11.624 4.271 6.226 1.00 98.62 107 ASP A C 1
ATOM 790 O O . ASP A 1 107 ? -11.332 3.795 5.127 1.00 98.62 107 ASP A O 1
ATOM 794 N N . LEU A 1 108 ? -10.701 4.423 7.185 1.00 98.56 108 LEU A N 1
ATOM 795 C CA . LEU A 1 108 ? -9.283 4.096 6.989 1.00 98.56 108 LEU A CA 1
ATOM 796 C C . LEU A 1 108 ? -9.062 2.628 6.594 1.00 98.56 108 LEU A C 1
ATOM 798 O O . LEU A 1 108 ? -8.228 2.337 5.738 1.00 98.56 108 LEU A O 1
ATOM 802 N N . ILE A 1 109 ? -9.806 1.679 7.174 1.00 98.50 109 ILE A N 1
ATOM 803 C CA . ILE A 1 109 ? -9.728 0.262 6.776 1.00 98.50 109 ILE A CA 1
ATOM 804 C C . ILE A 1 109 ? -10.151 0.081 5.312 1.00 98.50 109 ILE A C 1
ATOM 806 O O . ILE A 1 109 ? -9.522 -0.698 4.589 1.00 98.50 109 ILE A O 1
ATOM 810 N N . ALA A 1 110 ? -11.199 0.773 4.862 1.00 98.62 110 ALA A N 1
ATOM 811 C CA . ALA A 1 110 ? -11.632 0.729 3.469 1.00 98.62 110 ALA A CA 1
ATOM 812 C C . ALA A 1 110 ? -10.565 1.316 2.529 1.00 98.62 110 ALA A C 1
ATOM 814 O O . ALA A 1 110 ? -10.244 0.700 1.510 1.00 98.62 110 ALA A O 1
ATOM 815 N N . GLU A 1 111 ? -9.947 2.436 2.904 1.00 98.62 111 GLU A N 1
ATOM 816 C CA . GLU A 1 111 ? -8.848 3.041 2.146 1.00 98.62 111 GLU A CA 1
ATOM 817 C C . GLU A 1 111 ? -7.611 2.135 2.070 1.00 98.62 111 GLU A C 1
ATOM 819 O O . GLU A 1 111 ? -7.007 1.996 1.004 1.00 98.62 111 GLU A O 1
ATOM 824 N N . ILE A 1 112 ? -7.255 1.450 3.162 1.00 98.50 112 ILE A N 1
ATOM 825 C CA . ILE A 1 112 ? -6.149 0.480 3.167 1.00 98.50 112 ILE A CA 1
ATOM 826 C C . ILE A 1 112 ? -6.452 -0.681 2.213 1.00 98.50 112 ILE A C 1
ATOM 828 O O . ILE A 1 112 ? -5.582 -1.065 1.432 1.00 98.50 112 ILE A O 1
ATOM 832 N N . ARG A 1 113 ? -7.684 -1.212 2.215 1.00 98.56 113 ARG A N 1
ATOM 833 C CA . ARG A 1 113 ? -8.096 -2.271 1.271 1.00 98.56 113 ARG A CA 1
ATOM 834 C C . ARG A 1 113 ? -7.999 -1.809 -0.179 1.00 98.56 113 ARG A C 1
ATOM 836 O O . ARG A 1 113 ? -7.624 -2.588 -1.053 1.00 98.56 113 ARG A O 1
ATOM 843 N N . GLU A 1 114 ? -8.343 -0.557 -0.451 1.00 98.44 114 GLU A N 1
ATOM 844 C CA . GLU A 1 114 ? -8.191 0.024 -1.781 1.00 98.44 114 GLU A CA 1
ATOM 845 C C . GLU A 1 114 ? -6.717 0.144 -2.182 1.00 98.44 114 GLU A C 1
ATOM 847 O O . GLU A 1 114 ? -6.339 -0.266 -3.283 1.00 98.44 114 GLU A O 1
ATOM 852 N N . ALA A 1 115 ? -5.863 0.629 -1.280 1.00 98.12 115 ALA A N 1
ATOM 853 C CA . ALA A 1 115 ? -4.424 0.690 -1.509 1.00 98.12 115 ALA A CA 1
ATOM 854 C C . ALA A 1 115 ? -3.827 -0.706 -1.764 1.00 98.12 115 ALA A C 1
ATOM 856 O O . ALA A 1 115 ? -3.052 -0.870 -2.706 1.00 98.12 115 ALA A O 1
ATOM 857 N N . ASP A 1 116 ? -4.238 -1.725 -1.001 1.00 98.19 116 ASP A N 1
ATOM 858 C CA . ASP A 1 116 ? -3.828 -3.124 -1.192 1.00 98.19 116 ASP A CA 1
ATOM 859 C C . ASP A 1 116 ? -4.186 -3.642 -2.594 1.00 98.19 116 ASP A C 1
ATOM 861 O O . ASP A 1 116 ? -3.344 -4.216 -3.292 1.00 98.19 116 ASP A O 1
ATOM 865 N N . ARG A 1 117 ? -5.423 -3.399 -3.050 1.00 98.50 117 ARG A N 1
ATOM 866 C CA . ARG A 1 117 ? -5.875 -3.796 -4.395 1.00 98.50 117 ARG A CA 1
ATOM 867 C C . ARG A 1 117 ? -5.084 -3.099 -5.500 1.00 98.50 117 ARG A C 1
ATOM 869 O O . ARG A 1 117 ? -4.674 -3.741 -6.471 1.00 98.50 117 ARG A O 1
ATOM 876 N N . ARG A 1 118 ? -4.831 -1.799 -5.349 1.00 98.31 118 ARG A N 1
ATOM 877 C CA . ARG A 1 118 ? -4.024 -1.021 -6.301 1.00 98.31 118 ARG A CA 1
ATOM 878 C C . ARG A 1 118 ? -2.570 -1.488 -6.334 1.00 98.31 118 ARG A C 1
ATOM 880 O O . ARG A 1 118 ? -2.016 -1.623 -7.419 1.00 98.31 118 ARG A O 1
ATOM 887 N N . LEU A 1 119 ? -1.971 -1.808 -5.184 1.00 98.31 119 LEU A N 1
ATOM 888 C CA . LEU A 1 119 ? -0.621 -2.381 -5.119 1.00 98.31 119 LEU A CA 1
ATOM 889 C C . LEU A 1 119 ? -0.546 -3.720 -5.852 1.00 98.31 119 LEU A C 1
ATOM 891 O O . LEU A 1 119 ? 0.380 -3.926 -6.632 1.00 98.31 119 LEU A O 1
ATOM 895 N N . LYS A 1 120 ? -1.538 -4.600 -5.663 1.00 98.25 120 LYS A N 1
ATOM 896 C CA . LYS A 1 120 ? -1.620 -5.873 -6.393 1.00 98.25 120 LYS A CA 1
ATOM 897 C C . LYS A 1 120 ? -1.719 -5.653 -7.905 1.00 98.25 120 LYS A C 1
ATOM 899 O O . LYS A 1 120 ? -1.034 -6.332 -8.666 1.00 98.25 120 LYS A O 1
ATOM 904 N N . THR A 1 121 ? -2.524 -4.680 -8.326 1.00 98.31 121 THR A N 1
ATOM 905 C CA . THR A 1 121 ? -2.684 -4.310 -9.741 1.00 98.31 121 THR A CA 1
ATOM 906 C C . THR A 1 121 ? -1.367 -3.816 -10.339 1.00 98.31 121 THR A C 1
ATOM 908 O O . THR A 1 121 ? -0.939 -4.325 -11.370 1.00 98.31 121 THR A O 1
ATOM 911 N N . LEU A 1 122 ? -0.674 -2.893 -9.664 1.00 97.88 122 LEU A N 1
ATOM 912 C CA . LEU A 1 122 ? 0.634 -2.394 -10.105 1.00 97.88 122 LEU A CA 1
ATOM 913 C C . LEU A 1 122 ? 1.684 -3.506 -10.149 1.00 97.88 122 LEU A C 1
ATOM 915 O O . LEU A 1 122 ? 2.465 -3.574 -11.089 1.00 97.88 122 LEU A O 1
ATOM 919 N N . THR A 1 123 ? 1.694 -4.411 -9.168 1.00 98.06 123 THR A N 1
ATOM 920 C CA . THR A 1 123 ? 2.596 -5.569 -9.180 1.00 98.06 123 THR A CA 1
ATOM 921 C C . THR A 1 123 ? 2.348 -6.472 -10.391 1.00 98.06 123 THR A C 1
ATOM 923 O O . THR A 1 123 ? 3.316 -6.914 -11.008 1.00 98.06 123 THR A O 1
ATOM 926 N N . ALA A 1 124 ? 1.089 -6.708 -10.772 1.00 98.06 124 ALA A N 1
ATOM 927 C CA . ALA A 1 124 ? 0.761 -7.472 -11.975 1.00 98.06 124 ALA A CA 1
ATOM 928 C C . ALA A 1 124 ? 1.179 -6.740 -13.264 1.00 98.06 124 ALA A C 1
ATOM 930 O O . ALA A 1 124 ? 1.755 -7.361 -14.153 1.00 98.06 124 ALA A O 1
ATOM 931 N N . GLN A 1 125 ? 0.959 -5.423 -13.341 1.00 97.94 125 GLN A N 1
ATOM 932 C CA . GLN A 1 125 ? 1.399 -4.605 -14.478 1.00 97.94 125 GLN A CA 1
ATOM 933 C C . GLN A 1 125 ? 2.923 -4.624 -14.634 1.00 97.94 125 GLN A C 1
ATOM 935 O O . GLN A 1 125 ? 3.418 -4.870 -15.728 1.00 97.94 125 GLN A O 1
ATOM 940 N N . ILE A 1 126 ? 3.674 -4.448 -13.541 1.00 97.06 126 ILE A N 1
ATOM 941 C CA . ILE A 1 126 ? 5.140 -4.545 -13.565 1.00 97.06 126 ILE A CA 1
ATOM 942 C C . ILE A 1 126 ? 5.572 -5.926 -14.066 1.00 97.06 126 ILE A C 1
ATOM 944 O O . ILE A 1 126 ? 6.448 -6.015 -14.919 1.00 97.06 126 ILE A O 1
ATOM 948 N N . ALA A 1 127 ? 4.949 -7.003 -13.578 1.00 96.50 127 ALA A N 1
ATOM 949 C CA . ALA A 1 127 ? 5.281 -8.353 -14.025 1.00 96.50 127 ALA A CA 1
ATOM 950 C C . ALA A 1 127 ? 5.033 -8.557 -15.528 1.00 96.50 127 ALA A C 1
ATOM 952 O O . ALA A 1 127 ? 5.875 -9.154 -16.197 1.00 96.50 127 ALA A O 1
ATOM 953 N N . ALA A 1 128 ? 3.930 -8.024 -16.061 1.00 97.25 128 ALA A N 1
ATOM 954 C CA . ALA A 1 128 ? 3.626 -8.077 -17.488 1.00 97.25 128 ALA A CA 1
ATOM 955 C C . ALA A 1 128 ? 4.671 -7.322 -18.325 1.00 97.25 128 ALA A C 1
ATOM 957 O O . ALA A 1 128 ? 5.212 -7.886 -19.271 1.00 97.25 128 ALA A O 1
ATOM 958 N N . VAL A 1 129 ? 5.033 -6.097 -17.928 1.00 95.75 129 VAL A N 1
ATOM 959 C CA . VAL A 1 129 ? 6.029 -5.290 -18.657 1.00 95.75 129 VAL A CA 1
ATOM 960 C C . VAL A 1 129 ? 7.427 -5.916 -18.580 1.00 95.75 129 VAL A C 1
ATOM 962 O O . VAL A 1 129 ? 8.174 -5.895 -19.554 1.00 95.75 129 VAL A O 1
ATOM 965 N N . VAL A 1 130 ? 7.798 -6.529 -17.450 1.00 95.00 130 VAL A N 1
ATOM 966 C CA . VAL A 1 130 ? 9.062 -7.280 -17.335 1.00 95.00 130 VAL A CA 1
ATOM 967 C C . VAL A 1 130 ? 9.082 -8.493 -18.270 1.00 95.00 130 VAL A C 1
ATOM 969 O O . VAL A 1 130 ? 10.123 -8.779 -18.865 1.00 95.00 130 VAL A O 1
ATOM 972 N N . ALA A 1 131 ? 7.956 -9.198 -18.405 1.00 93.94 131 ALA A N 1
ATOM 973 C CA . ALA A 1 131 ? 7.833 -10.318 -19.332 1.00 93.94 131 ALA A CA 1
ATOM 974 C C . ALA A 1 131 ? 7.935 -9.851 -20.793 1.00 93.94 131 ALA A C 1
ATOM 976 O O . ALA A 1 131 ? 8.671 -10.459 -21.566 1.00 93.94 131 ALA A O 1
ATOM 977 N N . GLU A 1 132 ? 7.279 -8.740 -21.141 1.00 94.56 132 GLU A N 1
ATOM 978 C CA . GLU A 1 132 ? 7.353 -8.113 -22.467 1.00 94.56 132 GLU A CA 1
ATOM 979 C C . GLU A 1 132 ? 8.775 -7.642 -22.807 1.00 94.56 132 GLU A C 1
ATOM 981 O O . GLU A 1 132 ? 9.265 -7.885 -23.906 1.00 94.56 132 GLU A O 1
ATOM 986 N N . HIS A 1 133 ? 9.491 -7.058 -21.840 1.00 91.88 133 HIS A N 1
ATOM 987 C CA . HIS A 1 133 ? 10.894 -6.669 -22.001 1.00 91.88 133 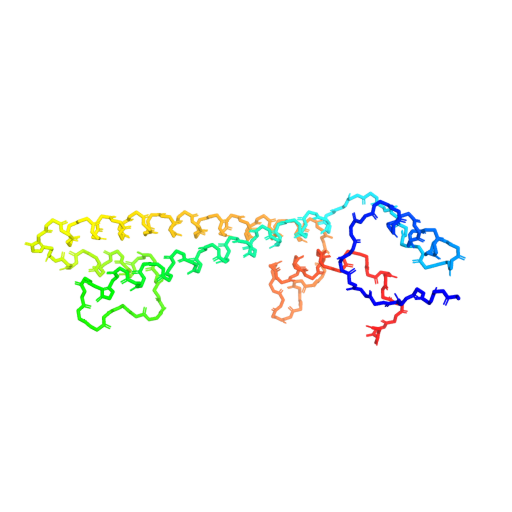HIS A CA 1
ATOM 988 C C . HIS A 1 133 ? 11.811 -7.883 -22.273 1.00 91.88 133 HIS A C 1
ATOM 990 O O . HIS A 1 133 ? 12.913 -7.730 -22.803 1.00 91.88 133 HIS A O 1
ATOM 996 N N . GLY A 1 134 ? 11.420 -9.099 -21.875 1.00 87.88 134 GLY A N 1
ATOM 997 C CA . GLY A 1 134 ? 12.217 -10.312 -22.094 1.00 87.88 134 GLY A CA 1
ATOM 998 C C . GLY A 1 134 ? 13.506 -10.382 -21.262 1.00 87.88 134 GLY A C 1
ATOM 999 O O . GLY A 1 134 ? 14.440 -11.112 -21.606 1.00 87.88 134 GLY A O 1
ATOM 1000 N N . SER A 1 135 ? 13.592 -9.617 -20.169 1.00 86.38 135 SER A N 1
ATOM 1001 C CA . SER A 1 135 ? 14.777 -9.597 -19.304 1.00 86.38 135 SER A CA 1
ATOM 1002 C C . SER A 1 135 ? 15.039 -10.961 -18.658 1.00 86.38 135 SER A C 1
ATOM 1004 O O . SER A 1 135 ? 14.120 -11.667 -18.247 1.00 86.38 135 SER A O 1
ATOM 1006 N N . ARG A 1 136 ? 16.322 -11.315 -18.502 1.00 88.12 136 ARG A N 1
ATOM 1007 C CA . ARG A 1 136 ? 16.750 -12.519 -17.768 1.00 88.12 136 ARG A CA 1
ATOM 1008 C C . ARG A 1 136 ? 16.877 -12.292 -16.260 1.00 88.12 136 ARG A C 1
ATOM 1010 O O . ARG A 1 136 ? 17.068 -13.267 -15.544 1.00 88.12 136 ARG A O 1
ATOM 1017 N N . LEU A 1 137 ? 16.747 -11.050 -15.775 1.00 87.06 137 LEU A N 1
ATOM 1018 C CA . LEU A 1 137 ? 16.847 -10.723 -14.346 1.00 87.06 137 LEU A CA 1
ATOM 1019 C C . LEU A 1 137 ? 15.937 -11.586 -13.456 1.00 87.06 137 LEU A C 1
ATOM 1021 O O . LEU A 1 137 ? 16.437 -12.060 -12.442 1.00 87.06 137 LEU A O 1
ATOM 1025 N N . PRO A 1 138 ? 14.672 -11.885 -13.824 1.00 90.62 138 PRO A N 1
ATOM 1026 C CA . PRO A 1 138 ? 13.819 -12.742 -13.001 1.00 90.62 138 PRO A CA 1
ATOM 1027 C C . PRO A 1 138 ? 14.283 -14.201 -1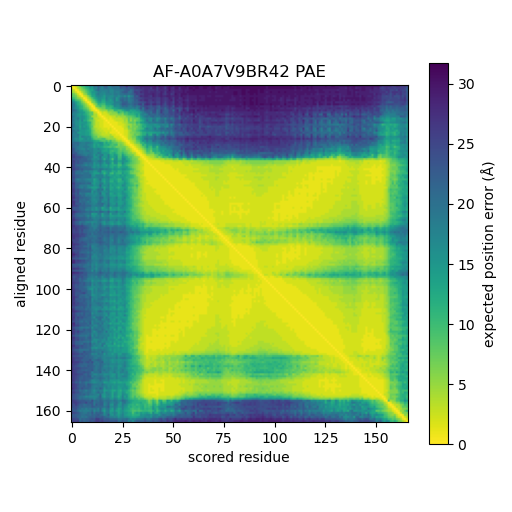2.861 1.00 90.62 138 PRO A C 1
ATOM 1029 O O . PRO A 1 138 ? 13.692 -14.947 -12.090 1.00 90.62 138 PRO A O 1
ATOM 1032 N N . ARG A 1 139 ? 15.293 -14.639 -13.631 1.00 89.81 139 ARG A N 1
ATOM 1033 C CA . ARG A 1 139 ? 15.892 -15.981 -13.516 1.00 89.81 139 ARG A CA 1
ATOM 1034 C C . ARG A 1 139 ? 16.973 -16.057 -12.440 1.00 89.81 139 ARG A C 1
ATOM 1036 O O . ARG A 1 139 ? 17.453 -17.145 -12.156 1.00 89.81 139 ARG A O 1
ATOM 1043 N N . VAL A 1 140 ? 17.402 -14.915 -11.905 1.00 91.94 140 VAL A N 1
ATOM 1044 C CA . VAL A 1 140 ? 18.349 -14.861 -10.792 1.00 91.94 140 VAL A CA 1
ATOM 1045 C C . VAL A 1 140 ? 17.577 -15.091 -9.500 1.00 91.94 140 VAL A C 1
ATOM 1047 O O . VAL A 1 140 ? 16.581 -14.409 -9.242 1.00 91.94 140 VAL A O 1
ATOM 1050 N N . ASP A 1 141 ? 18.050 -16.025 -8.680 1.00 87.69 141 ASP A N 1
ATOM 1051 C CA . ASP A 1 141 ? 17.425 -16.336 -7.397 1.00 87.69 141 ASP A CA 1
ATOM 1052 C C . ASP A 1 141 ? 17.305 -15.081 -6.521 1.00 87.69 141 ASP A C 1
ATOM 1054 O O . ASP A 1 141 ? 18.242 -14.299 -6.361 1.00 87.69 141 ASP A O 1
ATOM 1058 N N . GLY A 1 142 ? 16.106 -14.861 -5.979 1.00 87.94 142 GLY A N 1
ATOM 1059 C CA . GLY A 1 142 ? 15.780 -13.676 -5.181 1.00 87.94 142 GLY A CA 1
ATOM 1060 C C . GLY A 1 142 ? 15.341 -12.445 -5.985 1.00 87.94 142 GLY A C 1
ATOM 1061 O O . GLY A 1 142 ? 14.832 -11.492 -5.390 1.00 87.94 142 GLY A O 1
ATOM 1062 N N . ILE A 1 143 ? 15.439 -12.451 -7.321 1.00 90.62 143 ILE A N 1
ATOM 1063 C CA . ILE A 1 143 ? 14.955 -11.345 -8.158 1.00 90.62 143 ILE A CA 1
ATOM 1064 C C . ILE A 1 143 ? 13.551 -11.646 -8.687 1.00 90.62 143 ILE A C 1
ATOM 1066 O O . ILE A 1 143 ? 13.354 -12.219 -9.751 1.00 90.62 143 ILE A O 1
ATOM 1070 N N . GLY A 1 144 ? 12.539 -11.196 -7.947 1.00 90.69 144 GLY A N 1
ATOM 1071 C CA . GLY A 1 144 ? 11.154 -11.225 -8.420 1.00 90.69 144 GLY A CA 1
ATOM 1072 C C . GLY A 1 144 ? 10.848 -10.136 -9.464 1.00 90.69 144 GLY A C 1
ATOM 1073 O O . GLY A 1 144 ? 11.610 -9.175 -9.605 1.00 90.69 144 GLY A O 1
ATOM 1074 N N . PRO A 1 145 ? 9.685 -10.194 -10.142 1.00 92.94 145 PRO A N 1
ATOM 1075 C CA . PRO A 1 145 ? 9.321 -9.242 -11.195 1.00 92.94 145 PRO A CA 1
ATOM 1076 C C . PRO A 1 145 ? 9.320 -7.775 -10.747 1.00 92.94 145 PRO A C 1
ATOM 1078 O O . PRO A 1 145 ? 9.712 -6.899 -11.506 1.00 92.94 145 PRO A O 1
ATOM 1081 N N . VAL A 1 146 ? 8.943 -7.491 -9.495 1.00 94.69 146 VAL A N 1
ATOM 1082 C CA . VAL A 1 146 ? 8.984 -6.123 -8.951 1.00 94.69 146 VAL A CA 1
ATOM 1083 C C . VAL A 1 146 ? 10.420 -5.617 -8.825 1.00 94.69 146 VAL A C 1
ATOM 1085 O O . VAL A 1 146 ? 10.697 -4.482 -9.202 1.00 94.69 146 VAL A O 1
ATOM 1088 N N . LEU A 1 147 ? 11.343 -6.449 -8.331 1.00 94.12 147 LEU A N 1
ATOM 1089 C CA . LEU A 1 147 ? 12.751 -6.070 -8.206 1.00 94.12 147 LEU A CA 1
ATOM 1090 C C . LEU A 1 147 ? 13.414 -5.961 -9.585 1.00 94.12 147 LEU A C 1
ATOM 1092 O O . LEU A 1 147 ? 14.150 -5.011 -9.833 1.00 94.12 147 LEU A O 1
ATOM 1096 N N . ALA A 1 148 ? 13.096 -6.868 -10.510 1.00 93.25 148 ALA A N 1
ATOM 1097 C CA . ALA A 1 148 ? 13.540 -6.774 -11.897 1.00 93.25 148 ALA A CA 1
ATOM 1098 C C . ALA A 1 148 ? 13.048 -5.478 -12.559 1.00 93.25 148 ALA A C 1
ATOM 1100 O O . ALA A 1 148 ? 13.852 -4.735 -13.115 1.00 93.25 148 ALA A O 1
ATOM 1101 N N . GLY A 1 149 ? 11.753 -5.165 -12.449 1.00 92.94 149 GLY A N 1
ATOM 1102 C CA . GLY A 1 149 ? 11.173 -3.937 -12.990 1.00 92.94 149 GLY A CA 1
ATOM 1103 C C . GLY A 1 149 ? 11.818 -2.686 -12.401 1.00 92.94 149 GLY A C 1
ATOM 1104 O O . GLY A 1 149 ? 12.203 -1.775 -13.131 1.00 92.94 149 GLY A O 1
ATOM 1105 N N . ARG A 1 150 ? 12.047 -2.695 -11.086 1.00 94.00 150 ARG A N 1
ATOM 1106 C CA . ARG A 1 150 ? 12.769 -1.647 -10.369 1.00 94.00 150 ARG A CA 1
ATOM 1107 C C . ARG A 1 150 ? 14.174 -1.415 -10.922 1.00 94.00 150 ARG A C 1
ATOM 1109 O O . ARG A 1 150 ? 14.571 -0.270 -11.147 1.00 94.00 150 ARG A O 1
ATOM 1116 N N . LEU A 1 151 ? 14.933 -2.493 -11.105 1.00 91.81 151 LEU A N 1
ATOM 1117 C CA . LEU A 1 151 ? 16.296 -2.435 -11.622 1.00 91.81 151 LEU A CA 1
ATOM 1118 C C . LEU A 1 151 ? 16.303 -1.932 -13.061 1.00 91.81 151 LEU A C 1
ATOM 1120 O O . LEU A 1 151 ? 17.045 -1.003 -13.357 1.00 91.81 151 LEU A O 1
ATOM 1124 N N . LEU A 1 152 ? 15.449 -2.469 -13.931 1.00 90.06 152 LEU A N 1
ATOM 1125 C CA . LEU A 1 152 ? 15.354 -2.051 -15.331 1.00 90.06 152 LEU A CA 1
ATOM 1126 C C . LEU A 1 152 ? 14.969 -0.572 -15.443 1.00 90.06 152 LEU A C 1
ATOM 1128 O O . LEU A 1 152 ? 15.662 0.187 -16.116 1.00 90.06 152 LEU A O 1
ATOM 1132 N N . GLY A 1 153 ? 13.949 -0.127 -14.704 1.00 87.75 153 GLY A N 1
ATOM 1133 C CA . GLY A 1 153 ? 13.504 1.266 -14.733 1.00 87.75 153 GLY A CA 1
ATOM 1134 C C . GLY A 1 153 ? 14.538 2.260 -14.198 1.00 87.75 153 GLY A C 1
ATOM 1135 O O . GLY A 1 153 ? 14.726 3.337 -14.765 1.00 87.75 153 GLY A O 1
ATOM 1136 N N . ARG A 1 154 ? 15.284 1.900 -13.143 1.00 85.56 154 ARG A N 1
ATOM 1137 C CA . ARG A 1 154 ? 16.366 2.752 -12.614 1.00 85.56 154 ARG A CA 1
ATOM 1138 C C . ARG A 1 154 ? 17.643 2.689 -13.452 1.00 85.56 154 ARG A C 1
ATOM 1140 O O . ARG A 1 154 ? 18.399 3.663 -13.469 1.00 85.56 154 ARG A O 1
ATOM 1147 N N . THR A 1 155 ? 17.896 1.576 -14.138 1.00 76.25 155 THR A N 1
ATOM 1148 C CA . THR A 1 155 ? 19.088 1.342 -14.976 1.00 76.25 155 THR A CA 1
ATOM 1149 C C . THR A 1 155 ? 18.919 1.917 -16.383 1.00 76.25 155 THR A C 1
ATOM 1151 O O . THR A 1 155 ? 19.910 2.330 -16.978 1.00 76.25 155 THR A O 1
ATOM 1154 N N . ARG A 1 156 ? 17.688 2.077 -16.890 1.00 67.81 156 ARG A N 1
ATOM 1155 C CA . ARG A 1 156 ? 17.407 2.531 -18.264 1.00 67.81 156 ARG A CA 1
ATOM 1156 C C . ARG A 1 156 ? 18.295 1.776 -19.270 1.00 67.81 156 ARG A C 1
ATOM 1158 O O . ARG A 1 156 ? 18.065 0.606 -19.539 1.00 67.81 156 ARG A O 1
ATOM 1165 N N . ARG A 1 157 ? 19.388 2.397 -19.728 1.00 61.72 157 ARG A N 1
ATOM 1166 C CA . ARG A 1 157 ? 20.420 1.791 -20.581 1.00 61.72 157 ARG A CA 1
ATOM 1167 C C . ARG A 1 157 ? 21.525 1.135 -19.766 1.00 61.72 157 ARG A C 1
ATOM 1169 O O . ARG A 1 157 ? 22.268 1.826 -19.076 1.00 61.72 157 ARG A O 1
ATOM 1176 N N . THR A 1 158 ? 21.725 -0.167 -19.938 1.00 55.75 158 THR A N 1
ATOM 1177 C CA . THR A 1 158 ? 22.892 -0.874 -19.378 1.00 55.75 158 THR A CA 1
ATOM 1178 C C . THR A 1 158 ? 24.217 -0.332 -19.921 1.00 55.75 158 THR A C 1
ATOM 1180 O O . THR A 1 158 ? 25.186 -0.271 -19.176 1.00 55.75 158 THR A O 1
ATOM 1183 N N . SER A 1 159 ? 24.238 0.166 -21.165 1.00 54.91 159 SER A N 1
ATOM 1184 C CA . SER A 1 159 ? 25.414 0.780 -21.806 1.00 54.91 159 SER A CA 1
ATOM 1185 C C . SER A 1 159 ? 25.905 2.070 -21.141 1.00 54.91 159 SER A C 1
ATOM 1187 O O . SER A 1 159 ? 26.958 2.577 -21.510 1.00 54.91 159 SER A O 1
ATOM 1189 N N . ARG A 1 160 ? 25.148 2.631 -20.188 1.00 59.34 160 ARG A N 1
ATOM 1190 C CA . ARG A 1 160 ? 25.596 3.785 -19.396 1.00 59.34 160 ARG A CA 1
ATOM 1191 C C . ARG A 1 160 ? 26.648 3.403 -18.348 1.00 59.34 160 ARG A C 1
ATOM 1193 O O . ARG A 1 160 ? 27.302 4.282 -17.805 1.00 59.34 160 ARG A O 1
ATOM 1200 N N . PHE A 1 161 ? 26.761 2.114 -18.028 1.00 55.66 161 PHE A N 1
ATOM 1201 C CA . PHE A 1 161 ? 27.820 1.587 -17.181 1.00 55.66 161 PHE A CA 1
ATOM 1202 C C . PHE A 1 161 ? 28.956 1.139 -18.098 1.00 55.66 161 PHE A C 1
ATOM 1204 O O . PHE A 1 161 ? 28.793 0.215 -18.893 1.00 55.66 161 PHE A O 1
ATOM 1211 N N . SER A 1 162 ? 30.087 1.841 -18.029 1.00 57.25 162 SER A N 1
ATOM 1212 C CA . SER A 1 162 ? 31.244 1.610 -18.902 1.00 57.25 162 SER A CA 1
ATOM 1213 C C . SER A 1 162 ? 32.027 0.343 -18.540 1.00 57.25 162 SER A C 1
ATOM 1215 O O . SER A 1 162 ? 32.760 -0.184 -19.375 1.00 57.25 162 SER A O 1
ATOM 1217 N N . SER A 1 163 ? 31.859 -0.177 -17.321 1.00 53.66 163 SER A N 1
ATOM 1218 C CA . SER A 1 163 ? 32.440 -1.441 -16.867 1.00 53.66 163 SER A CA 1
ATOM 1219 C C . SER A 1 163 ? 31.585 -2.080 -15.765 1.00 53.66 163 SER A C 1
ATOM 1221 O O . SER A 1 163 ? 30.704 -1.443 -15.189 1.00 53.66 163 SER A O 1
ATOM 1223 N N . ALA A 1 164 ? 31.850 -3.353 -15.454 1.00 56.06 164 ALA A N 1
ATOM 1224 C CA . ALA A 1 164 ? 31.148 -4.101 -14.405 1.00 56.06 164 ALA A CA 1
ATOM 1225 C C . ALA A 1 164 ? 31.401 -3.576 -12.973 1.00 56.06 164 ALA A C 1
ATOM 1227 O O . ALA A 1 164 ? 30.735 -4.016 -12.040 1.00 56.06 164 ALA A O 1
ATOM 1228 N N . SER A 1 165 ? 32.361 -2.665 -12.802 1.00 51.25 165 SER A N 1
ATOM 1229 C CA . SER A 1 165 ? 32.797 -2.095 -11.522 1.00 51.25 165 SER A CA 1
ATOM 1230 C C . SER A 1 165 ? 32.581 -0.577 -11.419 1.00 51.25 165 SER A C 1
ATOM 1232 O O . SER A 1 165 ? 33.130 0.043 -10.509 1.00 51.25 165 SER A O 1
ATOM 1234 N N . ALA A 1 166 ? 31.824 0.011 -12.353 1.00 45.03 166 ALA A N 1
ATOM 1235 C CA . ALA A 1 166 ? 31.519 1.443 -12.405 1.00 45.03 166 ALA A CA 1
ATOM 1236 C C . ALA A 1 166 ? 30.469 1.888 -11.373 1.00 45.03 166 ALA A C 1
ATOM 1238 O O . ALA A 1 166 ? 29.493 1.135 -11.143 1.00 45.03 166 ALA A O 1
#

pLDDT: mean 84.07, std 17.5, range [37.53, 98.62]

Solvent-accessible surface area (backbone atoms only — not comparable to full-atom values): 9761 Å² total; per-residue (Å²): 136,86,82,83,73,94,63,97,65,97,69,87,50,71,67,60,49,52,50,53,51,50,52,25,54,76,69,72,67,49,79,80,86,68,82,86,49,71,30,54,54,26,32,54,53,43,52,53,47,52,54,46,50,56,50,40,52,52,46,50,54,52,41,51,55,50,38,47,79,69,37,90,91,45,70,69,90,87,68,42,54,68,58,50,52,55,56,59,66,72,56,76,64,89,47,71,68,47,45,50,49,52,49,54,45,51,53,44,36,53,52,43,50,50,44,52,53,50,49,53,50,50,51,50,51,34,35,50,51,38,57,73,69,62,61,68,54,57,74,42,88,91,30,46,42,64,57,33,20,42,49,41,22,74,50,60,56,71,81,76,49,89,48,100,84,109

Foldseek 3Di:
DDDDDPDPDPDDDPVVVVVVQVCCVVVVNHDDDDDDDLLQVLLVLLVVLVVLVVVLVVLVVVLQVLQVVQDPPTADPPDALVRLVVSLVPGDDPDDVNVVSSVVSNVSSVVSVVSVVVSVVSLVVLQVSLVVVVDCQCVDPPRHSNNSSVCSNVCVDPVVDVDPVD

Nearest PDB structures (foldseek):
  3nmu-assembly2_B  TM=6.158E-01  e=4.911E-01  Pyrococcus furiosus
  1v9d-assembly1_D  TM=5.996E-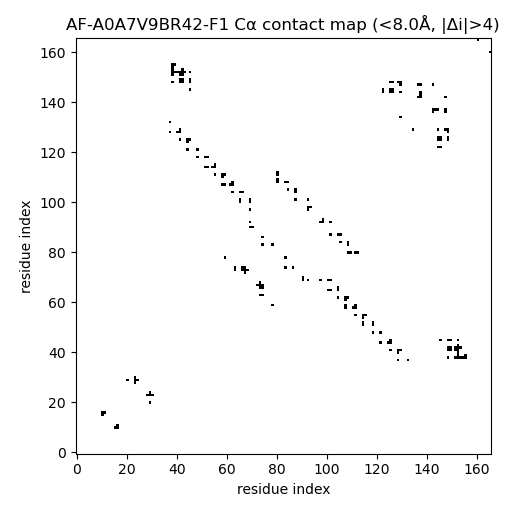01  e=5.346E+00  Mus musculus
  5dac-assembly1_B  TM=3.816E-01  e=5.638E+00  Thermochaetoides thermophila DSM 1495

Sequence (166 aa):
MRELSRGGRRKNDVIDAAAAASVAALGGDANVVVAEDLTTVLALLDERRDNLIAQRTRLINQLHALLRDLMPGGAPTDLTAAVASRILASVRPAGTVETTRKQLARDLIAEIREADRRLKTLTAQIAAVVAEHGSRLPRVDGIGPVLAGRLLGRTRRTSRFSSASA

Radius of gyration: 23.66 Å; Cα contacts (8 Å, |Δi|>4): 117; chains: 1; bounding box: 57×50×53 Å

Mean predicted aligned error: 10.8 Å